Protein AF-A0A7S3CN58-F1 (afdb_monomer_lite)

Organism: NCBI:txid1082188

Secondary structure (DSSP, 8-state):
-TT-GGGTTTEEE-STT-SEEEES-HHHIIIIIHHHHSS---HHHHHHHHHHTT-EEE--SSSS-EEEE-TT--TT-GGGGGG-PPPPGGG-HHHHHHHHHHHH--TT-HHHHHHHHHHHHHHHHTT-PPPPPPP-

InterPro domains:
  IPR000232 Heat shock factor (HSF)-type, DNA-binding [PF00447] (2-87)
  IPR000232 Heat shock factor (HSF)-type, DNA-binding [PR00056] (33-45)
  IPR000232 Heat shock factor (HSF)-type, DNA-binding [PR00056] (46-58)
  IPR000232 Heat shock factor (HSF)-type, DNA-binding [SM00415] (1-87)
  IPR036388 Winged helix-like DNA-binding domain superfamily [G3DSA:1.10.10.10] (1-88)
  IPR036390 Winged helix DNA-binding domain superfamily [SSF46785] (1-87)

Radius of gyration: 19.96 Å; chains: 1; bounding box: 48×32×57 Å

pLDDT: mean 80.04, std 18.18, range [37.59, 97.81]

Structure (mmCIF, N/CA/C/O backbone):
data_AF-A0A7S3CN58-F1
#
_entry.id   AF-A0A7S3CN58-F1
#
loop_
_atom_site.group_PDB
_atom_site.id
_atom_site.type_symbol
_atom_site.label_atom_id
_atom_site.label_alt_id
_atom_site.label_comp_id
_atom_site.label_asym_id
_atom_site.label_entity_id
_atom_site.label_seq_id
_atom_site.pdbx_PDB_ins_code
_atom_site.Cartn_x
_atom_site.Cartn_y
_atom_site.Cartn_z
_atom_site.occupancy
_atom_site.B_iso_or_equiv
_atom_site.auth_seq_id
_atom_site.auth_comp_id
_atom_site.auth_asym_id
_atom_site.auth_atom_id
_atom_site.pdbx_PDB_model_num
ATOM 1 N N . ILE A 1 1 ? -7.215 5.521 -8.536 1.00 87.69 1 ILE A N 1
ATOM 2 C CA . ILE A 1 1 ? -5.974 4.723 -8.644 1.00 87.69 1 ILE A CA 1
ATOM 3 C C . ILE A 1 1 ? -6.330 3.266 -8.902 1.00 87.69 1 ILE A C 1
ATOM 5 O O . ILE A 1 1 ? -6.418 2.913 -10.053 1.00 87.69 1 ILE A O 1
ATOM 9 N N . ILE A 1 2 ? -6.634 2.451 -7.888 1.00 90.00 2 ILE A N 1
ATOM 10 C CA . ILE A 1 2 ? -6.673 0.978 -8.032 1.00 90.00 2 ILE A CA 1
ATOM 11 C C . ILE A 1 2 ? -7.838 0.463 -8.898 1.00 90.00 2 ILE A C 1
ATOM 13 O O . ILE A 1 2 ? -7.691 -0.533 -9.590 1.00 90.00 2 ILE A O 1
ATOM 17 N N . ASP A 1 3 ? -8.975 1.164 -8.914 1.00 88.69 3 ASP A N 1
ATOM 18 C CA . ASP A 1 3 ? -10.114 0.815 -9.782 1.00 88.69 3 ASP A CA 1
ATOM 19 C C . ASP A 1 3 ? -9.894 1.207 -11.261 1.00 88.69 3 ASP A C 1
ATOM 21 O O . ASP A 1 3 ? -10.757 0.955 -12.098 1.00 88.69 3 ASP A O 1
ATOM 25 N N . SER A 1 4 ? -8.785 1.879 -11.596 1.00 88.06 4 SER A N 1
ATOM 26 C CA . SER A 1 4 ? -8.502 2.366 -12.949 1.00 88.06 4 SER A CA 1
ATOM 27 C C . SER A 1 4 ? -7.739 1.305 -13.759 1.00 88.06 4 SER A C 1
ATOM 29 O O . SER A 1 4 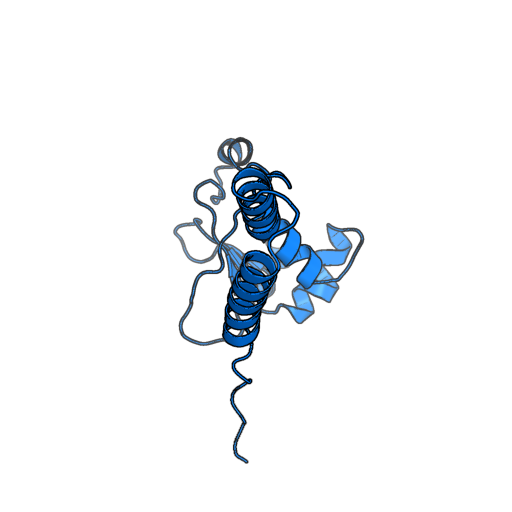? -6.591 1.013 -13.416 1.00 88.06 4 SER A O 1
ATOM 31 N N . PRO A 1 5 ? -8.292 0.798 -14.883 1.00 86.94 5 PRO A N 1
ATOM 32 C CA . PRO A 1 5 ? -7.638 -0.240 -15.689 1.00 86.94 5 PRO A CA 1
ATOM 33 C C . PRO A 1 5 ? -6.250 0.150 -16.209 1.00 86.94 5 PRO A C 1
ATOM 35 O O . PRO A 1 5 ? -5.368 -0.693 -16.328 1.00 86.94 5 PRO A O 1
ATOM 38 N N . SER A 1 6 ? -6.030 1.444 -16.463 1.00 87.06 6 SER A N 1
ATOM 39 C CA . SER A 1 6 ? -4.753 1.991 -16.936 1.00 87.06 6 SER A CA 1
ATOM 40 C C . SER A 1 6 ? -3.593 1.822 -15.952 1.00 87.06 6 SER A C 1
ATOM 42 O O . SER A 1 6 ? -2.440 1.988 -16.342 1.00 87.06 6 SER A O 1
ATOM 44 N N . SER A 1 7 ? -3.870 1.504 -14.683 1.00 87.31 7 SER A N 1
ATOM 45 C CA . SER A 1 7 ? -2.836 1.286 -13.671 1.00 87.31 7 SER A CA 1
ATOM 46 C C . SER A 1 7 ? -2.573 -0.180 -13.333 1.00 87.31 7 SER A C 1
ATOM 48 O O . SER A 1 7 ? -1.626 -0.428 -12.591 1.00 87.31 7 SER A O 1
ATOM 50 N N . ASN A 1 8 ? -3.319 -1.140 -13.898 1.00 89.44 8 ASN A N 1
ATOM 51 C CA . ASN A 1 8 ? -3.282 -2.553 -13.483 1.00 89.44 8 ASN A CA 1
ATOM 52 C C . ASN A 1 8 ? -1.902 -3.223 -13.635 1.00 89.44 8 ASN A C 1
ATOM 54 O O . ASN A 1 8 ? -1.546 -4.132 -12.881 1.00 89.44 8 ASN A O 1
ATOM 58 N N . GLU A 1 9 ? -1.077 -2.761 -14.577 1.00 91.75 9 GLU A N 1
ATOM 59 C CA . GLU A 1 9 ? 0.304 -3.243 -14.734 1.00 91.75 9 GLU A CA 1
ATOM 60 C C . GLU A 1 9 ? 1.222 -2.824 -13.573 1.00 91.75 9 GLU A C 1
ATOM 62 O O . GLU A 1 9 ? 2.241 -3.463 -13.312 1.00 91.75 9 GLU A O 1
ATOM 67 N N . ILE A 1 10 ? 0.863 -1.761 -12.850 1.00 94.19 10 ILE A N 1
ATOM 68 C CA . ILE A 1 10 ? 1.684 -1.143 -11.804 1.00 94.19 10 ILE A CA 1
ATOM 69 C C . ILE A 1 10 ? 1.082 -1.386 -10.413 1.00 94.19 10 ILE A C 1
ATOM 71 O O . ILE A 1 10 ? 1.806 -1.734 -9.475 1.00 94.19 10 ILE A O 1
ATOM 75 N N . VAL A 1 11 ? -0.231 -1.192 -10.275 1.00 94.88 11 VAL A N 1
ATOM 76 C CA . VAL A 1 11 ? -1.000 -1.331 -9.037 1.00 94.88 11 VAL A CA 1
ATOM 77 C C . VAL A 1 11 ? -2.412 -1.837 -9.334 1.00 94.88 11 VAL A C 1
ATOM 79 O O . VAL A 1 11 ? -3.101 -1.303 -10.195 1.00 94.88 11 VAL A O 1
ATOM 82 N N . GLU A 1 12 ? -2.867 -2.840 -8.590 1.00 95.25 12 GLU A N 1
ATOM 83 C CA . GLU A 1 12 ? -4.213 -3.410 -8.741 1.00 95.25 12 GLU A CA 1
ATOM 84 C C . GLU A 1 12 ? -4.701 -4.057 -7.440 1.00 95.25 12 GLU A C 1
ATOM 86 O O . GLU A 1 12 ? -3.938 -4.232 -6.484 1.00 95.25 12 GLU A O 1
ATOM 91 N N . TRP A 1 13 ? -5.978 -4.431 -7.404 1.00 95.12 13 TRP A N 1
ATOM 92 C CA . TRP A 1 13 ? -6.517 -5.294 -6.355 1.00 95.12 13 TRP A CA 1
ATOM 93 C C . TRP A 1 13 ? -5.846 -6.673 -6.405 1.00 95.12 13 TRP A C 1
ATOM 95 O O . TRP A 1 13 ? -5.624 -7.241 -7.471 1.00 95.12 13 TRP A O 1
ATOM 105 N N . SER A 1 14 ? -5.481 -7.211 -5.242 1.00 90.75 14 SER A N 1
ATOM 106 C CA . SER A 1 14 ? -4.781 -8.489 -5.134 1.00 90.75 14 SER A CA 1
ATOM 107 C C . SER A 1 14 ? -5.784 -9.637 -5.058 1.00 90.75 14 SER A C 1
ATOM 109 O O . SER A 1 14 ? -6.342 -9.907 -3.998 1.00 90.75 14 SER A O 1
ATOM 111 N N . GLY A 1 15 ? -5.932 -10.370 -6.161 1.00 86.12 15 GLY A N 1
ATOM 112 C CA . GLY A 1 15 ? -6.792 -11.552 -6.228 1.00 86.12 15 GLY A CA 1
ATOM 113 C C . GLY A 1 15 ? -8.295 -11.228 -6.212 1.00 86.12 15 GLY A C 1
ATOM 114 O O . GLY A 1 15 ? -8.681 -10.064 -6.118 1.00 86.12 15 GLY A O 1
ATOM 115 N N . PRO A 1 16 ? -9.154 -12.257 -6.316 1.00 87.94 16 PRO A N 1
ATOM 116 C CA . PRO A 1 16 ? -10.601 -12.084 -6.487 1.00 87.94 16 PRO A CA 1
ATOM 117 C C . PRO A 1 16 ? -11.322 -11.566 -5.233 1.00 87.94 16 PRO A C 1
ATOM 119 O O . PRO A 1 16 ? -12.410 -11.012 -5.341 1.00 87.94 16 PRO A O 1
ATOM 122 N N . GLU A 1 17 ? -10.720 -11.711 -4.049 1.00 91.25 17 GLU A N 1
ATOM 123 C CA . GLU A 1 17 ? -11.329 -11.324 -2.766 1.00 91.25 17 GLU A CA 1
ATOM 124 C C . GLU A 1 17 ? -11.418 -9.805 -2.554 1.00 91.25 17 GLU A C 1
ATOM 126 O O . GLU A 1 17 ? -12.192 -9.330 -1.713 1.00 91.25 17 GLU A O 1
ATOM 131 N N . GLY A 1 18 ? -10.596 -9.031 -3.275 1.00 93.25 18 GLY A N 1
ATOM 132 C CA . GLY A 1 18 ? -10.606 -7.569 -3.218 1.00 93.25 18 GLY A CA 1
ATOM 133 C C . GLY A 1 18 ? -10.355 -6.989 -1.819 1.00 93.25 18 GLY A C 1
ATOM 134 O O . GLY A 1 18 ? -10.833 -5.899 -1.514 1.00 93.25 18 GLY A O 1
ATOM 135 N N . ASP A 1 19 ? -9.655 -7.710 -0.940 1.00 94.94 19 ASP A N 1
ATOM 136 C CA . ASP A 1 19 ? -9.382 -7.323 0.456 1.00 94.94 19 ASP A CA 1
ATOM 137 C C . ASP A 1 19 ? -8.012 -6.642 0.649 1.00 94.94 19 ASP A C 1
ATOM 139 O O . ASP A 1 19 ? -7.630 -6.214 1.744 1.00 94.94 19 ASP A O 1
ATOM 143 N N . SER A 1 20 ? -7.241 -6.582 -0.429 1.00 95.31 20 SER A N 1
ATOM 144 C CA . SER A 1 20 ? -5.865 -6.125 -0.456 1.00 95.31 20 SER A CA 1
ATOM 145 C C . SER A 1 20 ? -5.518 -5.618 -1.847 1.00 95.31 20 SER A C 1
ATOM 147 O O . SER A 1 20 ? -6.170 -5.957 -2.832 1.00 95.31 20 SER A O 1
ATOM 149 N N . PHE A 1 21 ? -4.477 -4.801 -1.945 1.00 96.06 21 PHE A N 1
ATOM 150 C CA . PHE A 1 21 ? -3.942 -4.351 -3.225 1.00 96.06 21 PHE A CA 1
ATOM 151 C C . PHE A 1 21 ? -2.454 -4.652 -3.315 1.00 96.06 21 PHE A C 1
ATOM 153 O O . PHE A 1 21 ? -1.762 -4.748 -2.298 1.00 96.06 21 PHE A O 1
ATOM 160 N N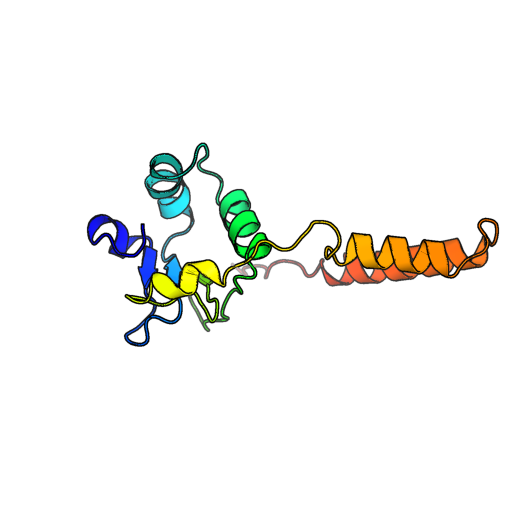 . VAL A 1 22 ? -1.964 -4.805 -4.538 1.00 95.06 22 VAL A N 1
ATOM 161 C CA . VAL A 1 22 ? -0.569 -5.105 -4.844 1.00 95.06 22 VAL A CA 1
ATOM 162 C C . VAL A 1 22 ? 0.035 -3.986 -5.676 1.00 95.06 22 VAL A C 1
ATOM 164 O O . VAL A 1 22 ? -0.581 -3.496 -6.615 1.00 95.06 22 VAL A O 1
ATOM 167 N N . ILE A 1 23 ? 1.257 -3.594 -5.332 1.00 95.56 23 ILE A N 1
ATOM 168 C CA . ILE A 1 23 ? 2.126 -2.774 -6.173 1.00 95.56 23 ILE A CA 1
ATOM 169 C C . ILE A 1 23 ? 3.191 -3.707 -6.744 1.00 95.56 23 ILE A C 1
ATOM 171 O O . ILE A 1 23 ? 4.046 -4.186 -5.994 1.00 95.56 23 ILE A O 1
ATOM 175 N N . LYS A 1 24 ? 3.117 -3.978 -8.049 1.00 92.50 24 LYS A N 1
ATOM 176 C CA . LYS A 1 24 ? 3.988 -4.932 -8.761 1.00 92.50 24 LYS A CA 1
ATOM 177 C C . LYS A 1 24 ? 5.393 -4.361 -8.973 1.00 92.50 24 LYS A C 1
ATOM 179 O O . LYS A 1 24 ? 6.400 -5.024 -8.751 1.00 92.50 24 LYS A O 1
ATOM 184 N N . ASN A 1 25 ? 5.464 -3.077 -9.333 1.00 90.06 25 ASN A N 1
ATOM 185 C CA . ASN A 1 25 ? 6.720 -2.368 -9.569 1.00 90.06 25 ASN A CA 1
ATOM 186 C C . ASN A 1 25 ? 6.757 -1.043 -8.779 1.00 90.06 25 ASN A C 1
ATOM 188 O O . ASN A 1 25 ? 6.218 -0.034 -9.244 1.00 90.06 25 ASN A O 1
ATOM 192 N N . PRO A 1 26 ? 7.392 -1.019 -7.589 1.00 92.50 26 PRO A N 1
ATOM 193 C CA . PRO A 1 26 ? 7.489 0.185 -6.761 1.00 92.50 26 PRO A CA 1
ATOM 194 C C . PRO A 1 26 ? 8.169 1.374 -7.452 1.00 92.50 26 PRO A C 1
ATOM 196 O O . PRO A 1 26 ? 7.785 2.518 -7.203 1.00 92.50 26 PRO A O 1
ATOM 199 N N . LEU A 1 27 ? 9.145 1.122 -8.332 1.00 93.06 27 LEU A N 1
ATOM 200 C CA . LEU A 1 27 ? 9.843 2.177 -9.071 1.00 93.06 27 LEU A CA 1
ATOM 201 C C . LEU A 1 27 ? 8.900 2.839 -10.083 1.00 93.06 27 LEU A C 1
ATOM 203 O O . LEU A 1 27 ? 8.646 4.038 -9.993 1.00 93.06 27 LEU A O 1
ATOM 207 N N . ARG A 1 28 ? 8.264 2.047 -10.955 1.00 94.62 28 ARG A N 1
ATOM 208 C CA . ARG A 1 28 ? 7.256 2.553 -11.908 1.00 94.62 28 ARG A CA 1
ATOM 209 C C . ARG A 1 28 ? 6.074 3.221 -11.211 1.00 94.62 28 ARG A C 1
ATOM 211 O O . ARG A 1 28 ? 5.573 4.228 -11.700 1.00 94.62 28 ARG A O 1
ATOM 218 N N . PHE A 1 29 ? 5.630 2.699 -10.067 1.00 95.81 29 PHE A N 1
ATOM 219 C CA . PHE A 1 29 ? 4.578 3.333 -9.268 1.00 95.81 29 PHE A CA 1
ATOM 220 C C . PHE A 1 29 ? 4.988 4.732 -8.800 1.00 95.81 29 PHE A C 1
ATOM 222 O O . PHE A 1 29 ? 4.189 5.666 -8.859 1.00 95.81 29 PHE A O 1
ATOM 229 N N . SER A 1 30 ? 6.246 4.881 -8.391 1.00 96.44 30 SER A N 1
ATOM 230 C CA . SER A 1 30 ? 6.810 6.152 -7.941 1.00 96.44 30 SER A CA 1
ATOM 231 C C . SER 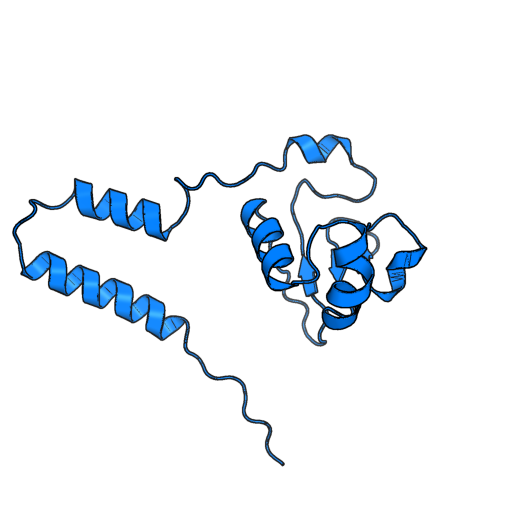A 1 30 ? 6.900 7.187 -9.058 1.00 96.44 30 SER A C 1
ATOM 233 O O . SER A 1 30 ? 6.585 8.351 -8.833 1.00 96.44 30 SER A O 1
ATOM 235 N N . GLU A 1 31 ? 7.287 6.767 -10.259 1.00 96.31 31 GLU A N 1
ATOM 236 C CA . GLU A 1 31 ? 7.492 7.660 -11.405 1.00 96.31 31 GLU A CA 1
ATOM 237 C C . GLU A 1 31 ? 6.193 8.005 -12.136 1.00 96.31 31 GLU A C 1
ATOM 239 O O . GLU A 1 31 ? 5.991 9.147 -12.537 1.00 96.31 31 GLU A O 1
ATOM 244 N N . VAL A 1 32 ? 5.303 7.025 -12.310 1.00 94.69 32 VAL A N 1
ATOM 245 C CA . VAL A 1 32 ? 4.126 7.166 -13.176 1.00 94.69 32 VAL A CA 1
ATOM 246 C C . VAL A 1 32 ? 2.878 7.488 -12.374 1.00 94.69 32 VAL A C 1
ATOM 248 O O . VAL A 1 32 ? 2.120 8.372 -12.757 1.00 94.69 32 VAL A O 1
ATOM 251 N N . VAL A 1 33 ? 2.635 6.770 -11.275 1.00 95.25 33 VAL A N 1
ATOM 252 C CA . VAL A 1 33 ? 1.356 6.850 -10.556 1.00 95.25 33 VAL A CA 1
ATOM 253 C C . VAL A 1 33 ? 1.388 7.962 -9.520 1.00 95.25 33 VAL A C 1
ATOM 255 O O . VAL A 1 33 ? 0.480 8.788 -9.490 1.00 95.25 33 VAL A O 1
ATOM 258 N N . LEU A 1 34 ? 2.422 8.026 -8.676 1.00 96.06 34 LEU A N 1
ATOM 259 C CA . LEU A 1 34 ? 2.447 8.992 -7.576 1.00 96.06 34 LEU A CA 1
ATOM 260 C C . LEU A 1 34 ? 2.287 10.457 -8.027 1.00 96.06 34 LEU A C 1
ATOM 262 O O . LEU A 1 34 ? 1.437 11.123 -7.438 1.00 96.06 34 LEU A O 1
ATOM 266 N N . PRO A 1 35 ? 2.966 10.960 -9.077 1.00 96.62 35 PRO A N 1
ATOM 267 C CA . PRO A 1 35 ? 2.824 12.355 -9.507 1.00 96.62 35 PRO A CA 1
ATOM 268 C C . PRO A 1 35 ? 1.427 12.724 -10.025 1.00 96.62 35 PRO A C 1
ATOM 270 O O . PRO A 1 35 ? 1.067 13.897 -10.015 1.00 96.62 35 PRO A O 1
ATOM 273 N N . GLN A 1 36 ? 0.627 11.743 -10.460 1.00 94.62 36 GLN A N 1
ATOM 274 C CA . GLN A 1 36 ? -0.739 11.982 -10.946 1.00 94.62 36 GLN A CA 1
ATOM 275 C C . GLN A 1 36 ? -1.741 12.207 -9.805 1.00 94.62 36 GLN A C 1
ATOM 277 O O . GLN A 1 36 ? -2.760 12.864 -10.000 1.00 94.62 36 GLN A O 1
ATOM 282 N N . TYR A 1 37 ? -1.470 11.656 -8.616 1.00 93.75 37 TYR A N 1
ATOM 283 C CA . TYR A 1 37 ? -2.406 11.669 -7.483 1.00 93.75 37 TYR A CA 1
ATOM 284 C C . TYR A 1 37 ? -1.860 12.388 -6.241 1.00 93.75 37 TYR A C 1
ATOM 286 O O . TYR A 1 37 ? -2.628 12.758 -5.352 1.00 93.75 37 TYR A O 1
ATOM 294 N N . PHE A 1 38 ? -0.546 12.599 -6.163 1.00 94.75 38 PHE A N 1
ATOM 295 C CA . PHE A 1 38 ? 0.154 13.216 -5.041 1.00 94.75 38 PHE A CA 1
ATOM 296 C C . PHE A 1 38 ? 1.143 14.274 -5.538 1.00 94.75 38 PHE A C 1
ATOM 298 O O . PHE A 1 38 ? 1.661 14.207 -6.645 1.00 94.75 38 PHE A O 1
ATOM 305 N N . LYS A 1 39 ? 1.487 15.232 -4.671 1.00 94.25 39 LYS A N 1
ATOM 306 C CA . LYS A 1 39 ? 2.456 16.305 -4.973 1.00 94.25 39 LYS A CA 1
ATOM 307 C C . LYS A 1 39 ? 3.928 15.859 -4.865 1.00 94.25 39 LYS A C 1
ATOM 309 O O . LYS A 1 39 ? 4.801 16.677 -4.597 1.00 94.25 39 LYS A O 1
ATOM 314 N N . HIS A 1 40 ? 4.203 14.561 -4.974 1.00 95.06 40 HIS A N 1
ATOM 315 C CA . HIS A 1 40 ? 5.542 13.978 -4.873 1.00 95.06 40 HIS A CA 1
ATOM 316 C C . HIS A 1 40 ? 5.588 12.608 -5.561 1.00 95.06 40 HIS A C 1
ATOM 318 O O . HIS A 1 40 ? 4.582 11.907 -5.606 1.00 95.06 40 HIS A O 1
ATOM 324 N N . SER A 1 41 ? 6.774 12.164 -5.970 1.00 95.56 41 SER A N 1
ATOM 325 C CA . SER A 1 41 ? 7.040 10.812 -6.494 1.00 95.56 41 SER A CA 1
ATOM 326 C C . SER A 1 41 ? 7.633 9.854 -5.449 1.00 95.56 41 SER A C 1
ATOM 328 O O . SER A 1 41 ? 8.017 8.737 -5.766 1.00 95.56 41 SER A O 1
ATOM 330 N N . ASN A 1 42 ? 7.746 10.261 -4.180 1.00 95.88 42 ASN A N 1
ATOM 331 C CA . ASN A 1 42 ? 8.465 9.471 -3.177 1.00 95.88 42 ASN A CA 1
ATOM 332 C C . ASN A 1 42 ? 7.633 8.286 -2.643 1.00 95.88 42 ASN A C 1
ATOM 334 O O . ASN A 1 42 ? 6.652 8.481 -1.916 1.00 95.88 42 ASN A O 1
ATOM 338 N N . PHE A 1 43 ? 8.081 7.057 -2.927 1.00 95.25 43 PHE A N 1
ATOM 339 C CA . PHE A 1 43 ? 7.461 5.826 -2.427 1.00 95.25 43 PHE A CA 1
ATOM 340 C C . PHE A 1 43 ? 7.368 5.773 -0.900 1.00 95.25 43 PHE A C 1
ATOM 342 O O . PHE A 1 43 ? 6.333 5.411 -0.346 1.00 95.25 43 PHE A O 1
ATOM 349 N N . SER A 1 44 ? 8.422 6.181 -0.194 1.00 95.69 44 SER A N 1
ATOM 350 C CA . SER A 1 44 ? 8.465 6.161 1.272 1.00 95.69 44 SER A CA 1
ATOM 351 C C . SER A 1 44 ? 7.409 7.080 1.885 1.00 95.69 44 SER A C 1
ATOM 353 O O . SER A 1 44 ? 6.831 6.744 2.919 1.00 95.69 44 SER A O 1
ATOM 355 N N . SER A 1 45 ? 7.096 8.204 1.233 1.00 95.88 45 SER A N 1
ATOM 356 C CA . SER A 1 45 ? 5.993 9.082 1.643 1.00 95.88 45 SER A CA 1
ATOM 357 C C . SER A 1 45 ? 4.634 8.403 1.468 1.00 95.88 45 SER A C 1
ATOM 359 O O . SER A 1 45 ? 3.773 8.514 2.340 1.00 95.88 45 SER A O 1
ATOM 361 N N . PHE A 1 46 ? 4.449 7.634 0.394 1.00 96.50 46 PHE A N 1
ATOM 362 C CA . PHE A 1 46 ? 3.249 6.820 0.207 1.00 96.50 46 PHE A CA 1
ATOM 363 C C . PHE A 1 46 ? 3.135 5.716 1.274 1.00 96.50 46 PHE A C 1
ATOM 365 O O . PHE A 1 46 ? 2.095 5.589 1.919 1.00 96.50 46 PHE A O 1
ATOM 372 N N . ILE A 1 47 ? 4.224 4.996 1.569 1.00 95.69 47 ILE A N 1
ATOM 373 C CA . ILE A 1 47 ? 4.264 4.007 2.661 1.00 95.69 47 ILE A CA 1
ATOM 374 C C . ILE A 1 47 ? 3.963 4.653 4.017 1.00 95.69 47 ILE A C 1
ATOM 376 O O . ILE A 1 47 ? 3.246 4.088 4.843 1.00 95.69 47 ILE A O 1
ATOM 380 N N . ARG A 1 48 ? 4.471 5.865 4.258 1.00 92.75 48 ARG A N 1
ATOM 381 C CA . ARG A 1 48 ? 4.159 6.638 5.462 1.00 92.75 48 ARG A CA 1
ATOM 382 C C . ARG A 1 48 ? 2.656 6.896 5.570 1.00 92.75 48 ARG A C 1
ATOM 384 O O . ARG A 1 48 ? 2.117 6.671 6.651 1.00 92.75 48 ARG A O 1
ATOM 391 N N . GLN A 1 49 ? 1.999 7.318 4.486 1.00 95.50 49 GLN A N 1
ATOM 392 C CA . GLN A 1 49 ? 0.545 7.510 4.455 1.00 95.50 49 GLN A CA 1
ATOM 393 C C . GLN A 1 49 ? -0.189 6.205 4.772 1.00 95.50 49 GLN A C 1
ATOM 395 O O . GLN A 1 49 ? -1.007 6.189 5.687 1.00 95.50 49 GLN A O 1
ATOM 400 N N . LEU A 1 50 ? 0.169 5.097 4.117 1.00 96.12 50 LEU A N 1
ATOM 401 C CA . LEU A 1 50 ? -0.408 3.779 4.404 1.00 96.12 50 LEU A CA 1
ATOM 402 C C . LEU A 1 50 ? -0.316 3.421 5.894 1.00 96.12 50 LEU A C 1
ATOM 404 O O . LEU A 1 50 ? -1.327 3.121 6.526 1.00 96.12 50 LEU A O 1
ATOM 408 N N . ASN A 1 51 ? 0.868 3.559 6.488 1.00 94.31 51 ASN A N 1
ATOM 409 C CA . ASN A 1 51 ? 1.083 3.276 7.908 1.00 94.31 51 ASN A CA 1
ATOM 410 C C . ASN A 1 51 ? 0.260 4.191 8.831 1.00 94.31 51 ASN A C 1
ATOM 412 O O . ASN A 1 51 ? -0.169 3.778 9.910 1.00 94.31 51 ASN A O 1
ATOM 416 N N . MET A 1 52 ? 0.051 5.449 8.437 1.00 94.44 52 MET A N 1
ATOM 417 C CA . MET A 1 52 ? -0.763 6.399 9.199 1.00 94.44 52 MET A CA 1
ATOM 418 C C . MET A 1 52 ? -2.247 6.045 9.178 1.00 94.44 52 MET A C 1
ATOM 420 O O . MET A 1 52 ? -2.942 6.408 10.118 1.00 94.44 52 MET A O 1
ATOM 424 N N . TYR A 1 53 ? -2.712 5.328 8.159 1.00 96.25 53 TYR A N 1
ATOM 425 C CA . TYR A 1 53 ? -4.074 4.802 8.050 1.00 96.25 53 TYR A CA 1
ATOM 426 C C . TYR A 1 53 ? -4.158 3.305 8.374 1.00 96.25 53 TYR A C 1
ATOM 428 O O . TYR A 1 53 ? -5.112 2.643 7.989 1.00 96.25 53 TYR A O 1
ATOM 436 N N . ASP A 1 54 ? -3.157 2.773 9.078 1.00 95.94 54 ASP A N 1
ATOM 437 C CA . ASP A 1 54 ? -3.120 1.389 9.562 1.00 95.94 54 ASP A CA 1
ATOM 438 C C . ASP A 1 54 ? -3.154 0.292 8.484 1.00 95.94 54 ASP A C 1
ATOM 440 O O . ASP A 1 54 ? -3.560 -0.847 8.725 1.00 95.94 54 ASP A O 1
ATOM 444 N N . PHE A 1 55 ? -2.698 0.606 7.274 1.00 97.06 55 PHE A N 1
ATOM 445 C CA . PHE A 1 55 ? -2.475 -0.418 6.263 1.00 97.06 55 PHE A CA 1
ATOM 446 C C . PHE A 1 55 ? -1.260 -1.259 6.638 1.00 97.06 55 PHE A C 1
ATOM 448 O O . PHE A 1 55 ? -0.193 -0.738 6.966 1.00 97.06 55 PHE A O 1
ATOM 455 N N . HIS A 1 56 ? -1.410 -2.574 6.529 1.00 95.31 56 HIS A N 1
ATOM 456 C CA . HIS A 1 56 ? -0.359 -3.524 6.860 1.00 95.31 56 HIS A CA 1
ATOM 457 C C . HIS A 1 56 ? 0.177 -4.191 5.600 1.00 95.31 56 HIS A C 1
ATOM 459 O O . HIS A 1 56 ? -0.591 -4.635 4.743 1.00 95.31 56 HIS A O 1
ATOM 465 N N . LYS A 1 57 ? 1.506 -4.302 5.510 1.00 94.00 57 LYS A N 1
ATOM 466 C CA . LYS A 1 57 ? 2.162 -5.069 4.450 1.00 94.00 57 LYS A CA 1
ATOM 467 C C . LYS A 1 57 ? 1.913 -6.563 4.674 1.00 94.00 57 LYS A C 1
ATOM 469 O O . LYS A 1 57 ? 2.268 -7.104 5.721 1.00 94.00 57 LYS A O 1
ATOM 474 N N . SER A 1 58 ? 1.323 -7.232 3.690 1.00 90.56 58 SER A N 1
ATOM 475 C CA . SER A 1 58 ? 1.176 -8.686 3.695 1.00 90.56 58 SER A CA 1
ATOM 476 C C . SER A 1 58 ? 2.484 -9.347 3.257 1.00 90.56 58 SER A C 1
ATOM 478 O O . SER A 1 58 ? 3.140 -8.896 2.316 1.00 90.56 58 SER A O 1
ATOM 480 N N . ARG A 1 59 ? 2.877 -10.428 3.936 1.00 76.31 59 ARG A N 1
ATOM 481 C CA . ARG A 1 59 ? 4.043 -11.230 3.550 1.00 76.31 59 ARG A CA 1
ATOM 482 C C . ARG A 1 59 ? 3.629 -12.200 2.443 1.00 76.31 59 ARG A C 1
ATOM 484 O O . ARG A 1 59 ? 3.164 -13.294 2.745 1.00 76.31 59 ARG A O 1
ATOM 491 N N . LYS A 1 60 ? 3.798 -11.820 1.173 1.00 71.06 60 LYS A N 1
ATOM 492 C CA . LYS A 1 60 ? 3.852 -12.810 0.084 1.00 71.06 60 LYS A CA 1
ATOM 493 C C . LYS A 1 60 ? 5.224 -13.493 0.100 1.00 71.06 60 LYS A C 1
ATOM 495 O O . LYS A 1 60 ? 6.238 -12.840 0.345 1.00 71.06 60 LYS A O 1
ATOM 500 N N . LYS A 1 61 ? 5.253 -14.813 -0.110 1.00 55.94 61 LYS A N 1
ATOM 501 C CA . LYS A 1 61 ? 6.498 -15.566 -0.310 1.00 55.94 61 LYS A CA 1
ATOM 502 C C . LYS A 1 61 ? 6.921 -15.399 -1.775 1.00 55.94 61 LYS A C 1
ATOM 504 O O . LYS A 1 61 ? 6.237 -15.912 -2.650 1.00 55.94 61 LYS A O 1
ATOM 509 N N . GLY A 1 62 ? 8.031 -14.697 -2.007 1.00 62.19 62 GLY A N 1
ATOM 510 C CA . GLY A 1 62 ? 8.641 -14.505 -3.331 1.00 62.19 62 GLY A CA 1
ATOM 511 C C . GLY A 1 62 ? 8.184 -13.239 -4.073 1.00 62.19 62 GLY A C 1
ATOM 512 O O . GLY A 1 62 ? 7.026 -12.841 -3.977 1.00 62.19 62 GLY A O 1
ATOM 513 N N . GLY A 1 63 ? 9.117 -12.624 -4.813 1.00 73.19 63 GLY A N 1
ATOM 514 C CA . GLY A 1 63 ? 8.897 -11.443 -5.662 1.00 73.19 63 GLY A CA 1
ATOM 515 C C . GLY A 1 63 ? 9.192 -10.083 -5.007 1.00 73.19 63 GLY A C 1
ATOM 516 O O . GLY A 1 63 ? 9.347 -9.971 -3.791 1.00 73.19 63 GLY A O 1
ATOM 517 N N . SER A 1 64 ? 9.276 -9.036 -5.837 1.00 82.56 64 SER A N 1
ATOM 518 C CA . SER A 1 64 ? 9.424 -7.627 -5.420 1.00 82.56 64 SER A CA 1
ATOM 519 C C . SER A 1 64 ? 8.099 -6.952 -5.048 1.00 82.56 64 SER A C 1
ATOM 521 O O . SER A 1 64 ? 8.100 -5.846 -4.494 1.00 82.56 64 SER A O 1
ATOM 523 N N . ASP A 1 65 ? 6.980 -7.620 -5.326 1.00 89.69 65 ASP A N 1
ATOM 524 C CA . ASP A 1 65 ? 5.625 -7.127 -5.115 1.00 89.69 65 ASP A CA 1
ATOM 525 C C . ASP A 1 65 ? 5.384 -6.659 -3.676 1.00 89.69 65 ASP A C 1
ATOM 527 O O . ASP A 1 65 ? 5.835 -7.243 -2.682 1.00 89.69 65 ASP A O 1
ATOM 531 N N . GLN A 1 66 ? 4.645 -5.564 -3.547 1.00 92.69 66 GLN A N 1
ATOM 532 C CA . GLN A 1 66 ? 4.300 -4.964 -2.266 1.00 92.69 66 GLN A CA 1
ATOM 533 C C . GLN A 1 66 ? 2.787 -5.030 -2.079 1.00 92.69 66 GLN A C 1
ATOM 535 O O . GLN A 1 66 ? 2.050 -4.242 -2.664 1.00 92.69 66 GLN A O 1
ATOM 540 N N . VAL A 1 67 ? 2.327 -5.990 -1.276 1.00 94.31 67 VAL A N 1
ATOM 541 C CA . VAL A 1 67 ? 0.901 -6.168 -0.976 1.00 94.31 67 VAL A CA 1
ATOM 542 C C . VAL A 1 67 ? 0.550 -5.454 0.318 1.00 94.31 67 VAL A C 1
ATOM 544 O O . VAL A 1 67 ? 1.201 -5.681 1.340 1.00 94.31 67 VAL A O 1
ATOM 547 N N . PHE A 1 68 ? -0.508 -4.652 0.299 1.00 96.25 68 PHE A N 1
ATOM 548 C CA . PHE A 1 68 ? -1.029 -3.954 1.469 1.00 96.25 68 PHE A CA 1
ATOM 549 C C . PHE A 1 68 ? -2.508 -4.259 1.657 1.00 96.25 68 PHE A C 1
ATOM 551 O O . PHE A 1 68 ? -3.254 -4.414 0.690 1.00 96.25 68 PHE A O 1
ATOM 558 N N . LYS A 1 69 ? -2.931 -4.337 2.916 1.00 96.62 69 LYS A N 1
ATOM 559 C CA . LYS A 1 69 ? -4.319 -4.618 3.277 1.00 96.62 69 LYS A CA 1
ATOM 560 C C . LYS A 1 69 ? -4.784 -3.780 4.453 1.00 96.62 69 LYS A C 1
ATOM 562 O O . LYS A 1 69 ? -3.981 -3.401 5.310 1.00 96.62 69 LYS A O 1
ATOM 567 N N . HIS A 1 70 ? -6.087 -3.546 4.497 1.00 97.50 70 HIS A N 1
ATOM 568 C CA . HIS A 1 70 ? -6.778 -2.937 5.623 1.00 97.50 70 HIS A CA 1
ATOM 569 C C . HIS A 1 70 ? -8.214 -3.490 5.669 1.00 97.50 70 HIS A C 1
ATOM 571 O O . HIS A 1 70 ? -8.851 -3.536 4.619 1.00 97.50 70 HIS A O 1
ATOM 577 N N . PRO A 1 71 ? -8.764 -3.875 6.839 1.00 96.69 71 PRO A N 1
ATOM 578 C CA . PRO A 1 71 ? -10.076 -4.537 6.927 1.00 96.69 71 PRO A CA 1
ATOM 579 C C . PRO A 1 71 ? -11.229 -3.774 6.256 1.00 96.69 71 PRO A C 1
ATOM 581 O O . PRO A 1 71 ? -12.135 -4.372 5.685 1.00 96.69 71 PRO A O 1
ATOM 584 N N . PHE A 1 72 ? -11.176 -2.441 6.306 1.00 97.81 72 PHE A N 1
ATOM 585 C CA . PHE A 1 72 ? -12.186 -1.547 5.728 1.00 97.81 72 PHE A CA 1
ATOM 586 C C . PHE A 1 72 ? -11.816 -0.980 4.347 1.00 97.81 72 PHE A C 1
ATOM 588 O O . PHE A 1 72 ? -12.515 -0.113 3.831 1.00 97.81 72 PHE A O 1
ATOM 595 N N . PHE A 1 73 ? -10.715 -1.437 3.744 1.00 97.44 73 PHE A N 1
ATOM 596 C CA . PHE A 1 73 ? -10.341 -1.071 2.379 1.00 97.44 73 PHE A CA 1
ATOM 597 C C . PHE A 1 73 ? -10.618 -2.253 1.451 1.00 97.44 73 PHE A C 1
ATOM 599 O O . PHE A 1 73 ? -9.783 -3.145 1.320 1.00 97.44 73 PHE A O 1
ATOM 606 N N . ARG A 1 74 ? -11.811 -2.274 0.845 1.00 96.50 74 ARG A N 1
ATOM 607 C CA . ARG A 1 74 ? -12.271 -3.392 0.010 1.00 96.50 74 ARG A CA 1
ATOM 608 C C . ARG A 1 74 ? -12.758 -2.931 -1.358 1.00 96.50 74 ARG A C 1
ATOM 610 O O . ARG A 1 74 ? -13.370 -1.865 -1.476 1.00 96.50 74 ARG A O 1
ATOM 617 N N . GLN A 1 75 ? -12.517 -3.754 -2.374 1.00 96.25 75 GLN A N 1
ATOM 618 C CA . GLN A 1 75 ? -12.958 -3.511 -3.744 1.00 96.25 75 GLN A CA 1
ATOM 619 C C . GLN A 1 75 ? -14.482 -3.364 -3.800 1.00 96.25 75 GLN A C 1
ATOM 621 O O . GLN A 1 75 ? -15.220 -4.138 -3.194 1.00 96.25 75 GLN A O 1
ATOM 626 N N . GLY A 1 76 ? -14.964 -2.323 -4.483 1.00 94.81 76 GLY A N 1
ATOM 627 C CA . GLY A 1 76 ? -16.397 -2.035 -4.626 1.00 94.81 76 GLY A CA 1
ATOM 628 C C . GLY A 1 76 ? -17.107 -1.513 -3.365 1.00 94.81 76 GLY A C 1
ATOM 629 O O . GLY A 1 76 ? -18.190 -0.947 -3.477 1.00 94.81 76 GLY A O 1
ATOM 630 N N . GLN A 1 77 ? -16.506 -1.601 -2.174 1.00 95.25 77 GLN A N 1
ATOM 631 C CA . GLN A 1 77 ? -17.148 -1.223 -0.904 1.00 95.25 77 GLN A CA 1
ATOM 632 C C . GLN A 1 77 ? -16.670 0.143 -0.396 1.00 95.25 77 GLN A C 1
ATOM 634 O O . GLN A 1 77 ? -16.178 0.290 0.724 1.00 95.25 77 GLN A O 1
ATOM 639 N N . LYS A 1 78 ? -16.833 1.185 -1.222 1.00 94.62 78 LYS A N 1
ATOM 640 C CA . LYS A 1 78 ? -16.364 2.552 -0.906 1.00 94.62 78 LYS A CA 1
ATOM 641 C C . LYS A 1 78 ? -16.985 3.141 0.368 1.00 94.62 78 LYS A C 1
ATOM 643 O O . LYS A 1 78 ? -16.366 3.984 1.009 1.00 94.62 78 LYS A O 1
ATOM 648 N N . TYR A 1 79 ? -18.169 2.678 0.769 1.00 96.50 79 TYR A N 1
ATOM 649 C CA . TYR A 1 79 ? -18.830 3.108 2.005 1.00 96.50 79 TYR A CA 1
ATOM 650 C C . TYR A 1 79 ? -18.035 2.744 3.276 1.00 96.50 79 TYR A C 1
ATOM 652 O O . TYR A 1 79 ? -18.166 3.426 4.290 1.00 96.50 79 TYR A O 1
ATOM 660 N N . LEU A 1 80 ? -17.156 1.733 3.229 1.00 97.25 80 LEU A N 1
ATOM 661 C CA . LEU A 1 80 ? -16.293 1.360 4.357 1.00 97.25 80 LEU A CA 1
ATOM 662 C C . LEU A 1 80 ? -15.122 2.329 4.577 1.00 97.25 80 LEU A C 1
ATOM 664 O O . LEU A 1 80 ? -14.553 2.353 5.668 1.00 97.25 80 LEU A O 1
ATOM 668 N N . LEU A 1 81 ? -14.784 3.172 3.593 1.00 95.62 81 LEU A N 1
ATOM 669 C CA . LEU A 1 81 ? -13.646 4.095 3.687 1.00 95.62 81 LEU A CA 1
ATOM 670 C C . LEU A 1 81 ? -13.778 5.076 4.861 1.00 95.62 81 LEU A C 1
ATOM 672 O O . LEU A 1 81 ? -12.769 5.477 5.437 1.00 95.62 81 LEU A O 1
ATOM 676 N N . GLY A 1 82 ? -15.008 5.402 5.276 1.00 95.94 82 GLY A N 1
ATOM 677 C CA . GLY A 1 82 ? -15.269 6.229 6.456 1.00 95.94 82 GLY A CA 1
ATOM 678 C C . GLY A 1 82 ? -14.728 5.634 7.763 1.00 95.94 82 GLY A C 1
ATOM 679 O O . GLY A 1 82 ? -14.446 6.390 8.695 1.00 95.94 82 GLY A O 1
ATOM 680 N N . GLN A 1 83 ? -14.519 4.316 7.819 1.00 96.62 83 GLN A N 1
ATOM 681 C CA . GLN A 1 83 ? -13.971 3.603 8.977 1.00 96.62 83 GLN A CA 1
ATOM 682 C C . GLN A 1 83 ? -12.439 3.595 9.015 1.00 96.62 83 GLN A C 1
ATOM 684 O O . GLN A 1 83 ? -11.848 3.233 10.031 1.00 96.62 83 GLN A O 1
ATOM 689 N N . ILE A 1 84 ? -11.773 4.026 7.941 1.00 96.75 84 ILE A N 1
ATOM 690 C CA . ILE A 1 84 ? -10.315 4.135 7.893 1.00 96.75 84 ILE A CA 1
ATOM 691 C C . ILE A 1 84 ? -9.913 5.458 8.545 1.00 96.75 84 ILE A C 1
ATOM 693 O O . ILE A 1 84 ? -10.038 6.535 7.959 1.00 96.75 84 ILE A O 1
ATOM 697 N N . LYS A 1 85 ? -9.448 5.392 9.794 1.00 95.38 85 LYS A N 1
ATOM 698 C CA . LYS A 1 85 ? -9.045 6.576 10.558 1.00 95.38 85 LYS A CA 1
ATOM 699 C C . LYS A 1 85 ? -7.531 6.715 10.594 1.00 95.38 85 LYS A C 1
ATOM 701 O O . LYS A 1 85 ? -6.790 5.746 10.729 1.00 95.38 85 LYS A O 1
ATOM 706 N N . ARG A 1 86 ? -7.069 7.960 10.519 1.00 94.81 86 ARG A N 1
ATOM 707 C CA . ARG A 1 86 ? -5.657 8.289 10.700 1.00 94.81 86 ARG A CA 1
ATOM 708 C C . ARG A 1 86 ? -5.267 8.060 12.162 1.00 94.81 86 ARG A C 1
ATOM 710 O O . ARG A 1 86 ? -5.902 8.611 13.061 1.00 94.81 86 ARG A O 1
ATOM 717 N N . LYS A 1 87 ? -4.181 7.329 12.404 1.00 91.06 87 LYS A N 1
ATOM 718 C CA . LYS A 1 87 ? -3.548 7.225 13.722 1.00 91.06 87 LYS A CA 1
ATOM 719 C C . LYS A 1 87 ? -3.108 8.613 14.179 1.00 91.06 87 LYS A C 1
ATOM 721 O O . LYS A 1 87 ? -2.364 9.304 13.475 1.00 91.06 87 LYS A O 1
ATOM 726 N N . SER A 1 88 ? -3.568 9.034 15.355 1.00 80.50 88 SER A N 1
ATOM 727 C CA . SER A 1 88 ? -3.136 10.300 15.944 1.00 80.50 88 SER A CA 1
ATOM 728 C C . SER A 1 88 ? -1.660 10.217 16.346 1.00 80.50 88 SER A C 1
ATOM 730 O O . SER A 1 88 ? -1.148 9.154 16.702 1.00 80.50 88 SER A O 1
ATOM 732 N N . ASN A 1 89 ? -0.957 11.354 16.328 1.00 64.19 89 ASN A N 1
ATOM 733 C CA . ASN A 1 89 ? 0.441 11.418 16.775 1.00 64.19 89 ASN A CA 1
ATOM 734 C C . ASN A 1 89 ? 0.610 11.013 18.254 1.00 64.19 89 ASN A C 1
ATOM 736 O O . ASN A 1 89 ? 1.716 10.678 18.672 1.00 64.19 89 ASN A O 1
ATOM 740 N N . SER A 1 90 ? -0.473 11.029 19.036 1.00 58.38 90 SER A N 1
ATOM 741 C CA . SER A 1 90 ? -0.523 10.553 20.423 1.00 58.38 90 SER A CA 1
ATOM 742 C C . SER A 1 90 ? -0.381 9.034 20.533 1.00 58.38 90 SER A C 1
ATOM 744 O O . SER A 1 90 ? 0.072 8.545 21.558 1.00 58.38 90 SER A O 1
ATOM 746 N N . GLN A 1 91 ? -0.716 8.285 19.477 1.00 57.16 91 GLN A N 1
ATOM 747 C CA . GLN A 1 91 ? -0.604 6.825 19.459 1.00 57.16 91 GLN A CA 1
ATOM 748 C C . GLN A 1 91 ? 0.716 6.312 18.869 1.00 57.16 91 GLN A C 1
ATOM 750 O O . GLN A 1 91 ? 0.886 5.113 18.647 1.00 57.16 91 GLN A O 1
ATOM 755 N N . HIS A 1 92 ? 1.677 7.199 18.591 1.00 61.25 92 HIS A N 1
ATOM 756 C CA . HIS A 1 92 ? 2.985 6.753 18.129 1.00 61.25 92 HIS A CA 1
ATOM 757 C C . HIS A 1 92 ? 3.692 6.017 19.280 1.00 61.25 92 HIS A C 1
ATOM 759 O O . HIS A 1 92 ? 3.865 6.627 20.336 1.00 61.25 92 HIS A O 1
ATOM 765 N N . PRO A 1 93 ? 4.170 4.768 19.107 1.00 60.31 93 PRO A N 1
ATOM 766 C CA . PRO A 1 93 ? 4.751 3.985 20.204 1.00 60.31 93 PRO A CA 1
ATOM 767 C C . PRO A 1 93 ? 5.878 4.723 20.932 1.00 60.31 93 PRO A C 1
ATOM 769 O O . PRO A 1 93 ? 5.954 4.708 22.150 1.00 60.31 93 PRO A O 1
ATOM 772 N N . LEU A 1 94 ? 6.710 5.460 20.188 1.00 59.38 94 LEU A N 1
ATOM 773 C CA . LEU A 1 94 ? 7.776 6.294 20.758 1.00 59.38 94 LEU A CA 1
ATOM 774 C C . LEU A 1 94 ? 7.261 7.453 21.622 1.00 59.38 94 LEU A C 1
ATOM 776 O O . LEU A 1 94 ? 7.958 7.867 22.540 1.00 59.38 94 LEU A O 1
ATOM 780 N N . LYS A 1 95 ? 6.079 7.998 21.322 1.00 61.19 95 LYS A N 1
ATOM 781 C CA . LYS A 1 95 ? 5.472 9.075 22.105 1.00 61.19 95 LYS A CA 1
ATOM 782 C C . LYS A 1 95 ? 4.782 8.509 23.347 1.00 61.19 95 LYS A C 1
ATOM 784 O O . LYS A 1 95 ? 5.049 9.010 24.427 1.00 61.19 95 LYS A O 1
ATOM 789 N N . ILE A 1 96 ? 4.035 7.406 23.207 1.00 65.19 96 ILE A N 1
ATOM 790 C CA . ILE A 1 96 ? 3.441 6.669 24.340 1.00 65.19 96 ILE A CA 1
ATOM 791 C C . ILE A 1 96 ? 4.528 6.252 25.339 1.00 65.19 96 ILE A C 1
ATOM 793 O O . ILE A 1 96 ? 4.393 6.511 26.527 1.00 65.19 96 ILE A O 1
ATOM 797 N N . LEU A 1 97 ? 5.636 5.678 24.858 1.00 63.25 97 LEU A N 1
ATOM 798 C CA . LEU A 1 97 ? 6.756 5.277 25.713 1.00 63.25 97 LEU A CA 1
ATOM 799 C C . LEU A 1 97 ? 7.409 6.476 26.409 1.00 63.25 97 LEU A C 1
ATOM 801 O O . LEU A 1 97 ? 7.739 6.378 27.583 1.00 63.25 97 LEU A O 1
ATOM 805 N N . LYS A 1 98 ? 7.576 7.614 25.721 1.00 61.31 98 LYS A N 1
ATOM 806 C CA . LYS A 1 98 ? 8.080 8.845 26.353 1.00 61.31 98 LYS A CA 1
ATOM 807 C C . LYS A 1 98 ? 7.129 9.349 27.442 1.00 61.31 98 LYS A C 1
ATOM 809 O O . LYS A 1 98 ? 7.588 9.689 28.522 1.00 61.31 98 LYS A O 1
ATOM 814 N N . GLU A 1 99 ? 5.826 9.361 27.179 1.00 62.91 99 GLU A N 1
ATOM 815 C CA . GLU A 1 99 ? 4.800 9.843 28.113 1.00 62.91 99 GLU A CA 1
ATOM 816 C C . GLU A 1 99 ? 4.653 8.930 29.345 1.00 62.91 99 GLU A C 1
ATOM 818 O O . GLU A 1 99 ? 4.479 9.420 30.458 1.00 62.91 99 GLU A O 1
ATOM 823 N N . GLN A 1 100 ? 4.763 7.608 29.163 1.00 61.53 100 GLN A N 1
ATOM 824 C CA . GLN A 1 100 ? 4.758 6.625 30.255 1.00 61.53 100 GLN A CA 1
ATOM 825 C C . GLN A 1 100 ? 6.018 6.727 31.120 1.00 61.53 100 GLN A C 1
ATOM 827 O O . GLN A 1 100 ? 5.917 6.708 32.340 1.00 61.53 100 GLN A O 1
ATOM 832 N N . VAL A 1 101 ? 7.189 6.928 30.506 1.00 59.25 101 VAL A N 1
ATOM 833 C CA . VAL A 1 101 ? 8.446 7.145 31.240 1.00 59.25 101 VAL A CA 1
ATOM 834 C C . VAL A 1 101 ? 8.393 8.434 32.068 1.00 59.25 101 VAL A C 1
ATOM 836 O O . VAL A 1 101 ? 8.803 8.416 33.218 1.00 59.25 101 VAL A O 1
ATOM 839 N N . ILE A 1 102 ? 7.840 9.528 31.531 1.00 61.34 102 ILE A N 1
ATOM 840 C CA . ILE A 1 102 ? 7.735 10.815 32.245 1.00 61.34 102 ILE A CA 1
ATOM 841 C C . ILE A 1 102 ? 6.769 10.739 33.442 1.00 61.34 102 ILE A C 1
ATOM 843 O O . ILE A 1 102 ? 6.974 11.435 34.431 1.00 61.34 102 ILE A O 1
ATOM 847 N N . LYS A 1 103 ? 5.726 9.900 33.379 1.00 57.94 103 LYS A N 1
ATOM 848 C CA . LYS A 1 103 ? 4.748 9.749 34.472 1.00 57.94 103 LYS A CA 1
ATOM 849 C C . LYS A 1 103 ? 5.207 8.831 35.611 1.00 57.94 103 LYS A C 1
ATOM 851 O O . LYS A 1 103 ? 4.667 8.954 36.704 1.00 57.94 103 LYS A O 1
ATOM 856 N N . GLU A 1 104 ? 6.165 7.932 35.375 1.00 52.25 104 GLU A N 1
ATOM 857 C CA . GLU A 1 104 ? 6.618 6.934 36.364 1.00 52.25 104 GLU A CA 1
ATOM 858 C C . GLU A 1 104 ? 7.951 7.278 37.057 1.00 52.25 104 GLU A C 1
ATOM 860 O O . GLU A 1 104 ? 8.375 6.546 37.949 1.00 52.25 104 GLU A O 1
ATOM 865 N N . SER A 1 105 ? 8.616 8.384 36.708 1.00 47.19 105 SER A N 1
ATOM 866 C CA . SER A 1 105 ? 9.905 8.760 37.308 1.00 47.19 105 SER A CA 1
ATOM 867 C C . SER A 1 105 ? 9.906 10.165 37.906 1.00 47.19 105 SER A C 1
ATOM 869 O O . SER A 1 105 ? 9.599 11.135 37.214 1.00 47.19 105 SER A O 1
ATOM 871 N N . SER A 1 106 ? 10.365 10.273 39.158 1.00 53.97 106 SER A N 1
ATOM 872 C CA . SER A 1 106 ? 10.950 11.516 39.671 1.00 53.97 106 SER A CA 1
ATOM 873 C C . SER A 1 106 ? 12.143 11.918 38.776 1.00 53.97 106 SER A C 1
ATOM 875 O O . SER A 1 106 ? 12.899 11.025 38.379 1.00 53.97 106 SER A O 1
ATOM 877 N N . PRO A 1 107 ? 12.329 13.204 38.415 1.00 52.41 107 PRO A N 1
ATOM 878 C CA . PRO A 1 107 ? 13.204 13.614 37.307 1.00 52.41 107 PRO A CA 1
ATOM 879 C C . PRO A 1 107 ? 14.715 13.391 37.503 1.00 52.41 107 PRO A C 1
ATOM 881 O O . PRO A 1 107 ? 15.456 13.537 36.534 1.00 52.41 107 PRO A O 1
ATOM 884 N N . ASP A 1 108 ? 15.179 13.028 38.703 1.00 51.47 108 ASP A N 1
ATOM 885 C CA . ASP A 1 108 ? 16.603 13.131 39.072 1.00 51.47 108 ASP A CA 1
ATOM 886 C C . ASP A 1 108 ? 17.381 11.803 39.169 1.00 51.47 108 ASP A C 1
ATOM 888 O O . ASP A 1 108 ? 18.598 11.811 39.368 1.00 51.47 108 ASP A O 1
ATOM 892 N N . ASP A 1 109 ? 16.748 10.640 38.978 1.00 61.38 109 ASP A N 1
ATOM 893 C CA . ASP A 1 109 ? 17.456 9.362 39.149 1.00 61.38 109 ASP A CA 1
ATOM 894 C C . ASP A 1 109 ? 18.263 8.934 37.906 1.00 61.38 109 ASP A C 1
ATOM 896 O O . ASP A 1 109 ? 17.762 8.334 36.945 1.00 61.38 109 ASP A O 1
ATOM 900 N N . LEU A 1 110 ? 19.582 9.162 37.967 1.00 50.81 110 LEU A N 1
ATOM 901 C CA . LEU A 1 110 ? 20.586 8.777 36.960 1.00 50.81 110 LEU A CA 1
ATOM 902 C C . LEU A 1 110 ? 20.550 7.278 36.595 1.00 50.81 110 LEU A C 1
ATOM 904 O O . LEU A 1 110 ? 20.924 6.889 35.481 1.00 50.81 110 LEU A O 1
ATOM 908 N N . GLN A 1 111 ? 20.098 6.415 37.510 1.00 58.06 111 GLN A N 1
ATOM 909 C CA . GLN A 1 111 ? 19.923 4.985 37.232 1.00 58.06 111 GLN A CA 1
ATOM 910 C C . GLN A 1 111 ? 18.782 4.725 36.239 1.00 58.06 111 GLN A C 1
ATOM 912 O O . GLN A 1 111 ? 18.934 3.915 35.316 1.00 58.06 111 GLN A O 1
ATOM 917 N N . THR A 1 112 ? 17.685 5.471 36.361 1.00 58.19 112 THR A N 1
ATOM 918 C CA . THR A 1 112 ? 16.509 5.366 35.492 1.00 58.19 112 THR A CA 1
ATOM 919 C C . THR A 1 112 ? 16.842 5.809 34.068 1.00 58.19 112 THR A C 1
ATOM 921 O O . THR A 1 112 ? 16.501 5.113 33.106 1.00 58.19 112 THR A O 1
ATOM 924 N N . MET A 1 113 ? 17.618 6.888 33.907 1.00 57.31 113 MET A N 1
ATOM 925 C CA . MET A 1 113 ? 18.121 7.324 32.594 1.00 57.31 113 MET A CA 1
ATOM 926 C C . MET A 1 113 ? 19.040 6.294 31.917 1.00 57.31 113 MET A C 1
ATOM 928 O O . MET A 1 113 ? 18.979 6.101 30.697 1.00 57.31 113 MET A O 1
ATOM 932 N N . LYS A 1 114 ? 19.881 5.590 32.684 1.00 68.94 114 LYS A N 1
ATOM 933 C CA . LYS A 1 114 ? 20.761 4.538 32.141 1.00 68.94 114 LYS A CA 1
ATOM 934 C C . LYS A 1 114 ? 19.967 3.317 31.669 1.00 68.94 114 LYS A C 1
ATOM 936 O O . LYS A 1 114 ? 20.289 2.740 30.625 1.00 68.94 114 LYS A O 1
ATOM 941 N N . LEU A 1 115 ? 18.919 2.930 32.398 1.00 62.53 115 LEU A N 1
ATOM 942 C CA . LEU A 1 115 ? 18.074 1.793 32.030 1.00 62.53 115 LEU A CA 1
ATOM 943 C C . LEU A 1 115 ? 17.214 2.093 30.793 1.00 62.53 115 LEU A C 1
ATOM 945 O O . LEU A 1 115 ? 17.131 1.255 29.890 1.00 62.53 115 LEU A O 1
ATOM 949 N N . THR A 1 116 ? 16.625 3.291 30.711 1.00 62.53 116 THR A N 1
ATOM 950 C CA . THR A 1 116 ? 15.827 3.716 29.546 1.00 62.53 116 THR A CA 1
ATOM 951 C C . THR A 1 116 ? 16.685 3.843 28.292 1.00 62.53 116 THR A C 1
ATOM 953 O O . THR A 1 116 ? 16.297 3.325 27.241 1.00 62.53 116 THR A O 1
ATOM 956 N N . SER A 1 117 ? 17.893 4.405 28.409 1.00 66.62 117 SER A N 1
ATOM 957 C CA . SER A 1 117 ? 18.857 4.470 27.303 1.00 66.62 117 SER A CA 1
ATOM 958 C C . SER A 1 117 ? 19.212 3.073 26.786 1.00 66.62 117 SER A C 1
ATOM 960 O O . SER A 1 117 ? 19.113 2.820 25.586 1.00 66.62 117 SER A O 1
ATOM 962 N N . ARG A 1 118 ? 19.495 2.112 27.680 1.00 69.31 118 ARG A N 1
ATOM 963 C CA . ARG A 1 118 ? 19.744 0.707 27.296 1.00 69.31 118 ARG A CA 1
ATOM 964 C C . ARG A 1 118 ? 18.544 0.053 26.611 1.00 69.31 118 ARG A C 1
ATOM 966 O O . ARG A 1 118 ? 18.724 -0.727 25.675 1.00 69.31 118 ARG A O 1
ATOM 973 N N . ARG A 1 119 ? 17.319 0.332 27.070 1.00 69.62 119 ARG A N 1
ATOM 974 C CA . ARG A 1 119 ? 16.095 -0.259 26.502 1.00 69.62 119 ARG A CA 1
ATOM 975 C C . ARG A 1 119 ? 15.819 0.276 25.095 1.00 69.62 119 ARG A C 1
ATOM 977 O O . ARG A 1 119 ? 15.461 -0.509 24.220 1.00 69.62 119 ARG A O 1
ATOM 984 N N . LEU A 1 120 ? 16.048 1.570 24.864 1.00 64.50 120 LEU A N 1
ATOM 985 C CA . LEU A 1 120 ? 15.956 2.188 23.537 1.00 64.50 120 LEU A CA 1
ATOM 986 C C . LEU A 1 120 ? 17.046 1.671 22.590 1.00 64.50 120 LEU A C 1
ATOM 988 O O . LEU A 1 120 ? 16.745 1.356 21.439 1.00 64.50 120 LEU A O 1
ATOM 992 N N . GLN A 1 121 ? 18.274 1.505 23.083 1.00 71.50 121 GLN A N 1
ATOM 993 C CA . GLN A 1 121 ? 19.400 1.006 22.291 1.00 71.50 121 GLN A CA 1
ATOM 994 C C . GLN A 1 121 ? 19.147 -0.420 21.786 1.00 71.50 121 GLN A C 1
ATOM 996 O O . GLN A 1 121 ? 19.184 -0.653 20.583 1.00 71.50 121 GLN A O 1
ATOM 1001 N N . LYS A 1 122 ? 18.674 -1.324 22.658 1.00 68.81 122 LYS A N 1
ATOM 1002 C CA . LYS A 1 122 ? 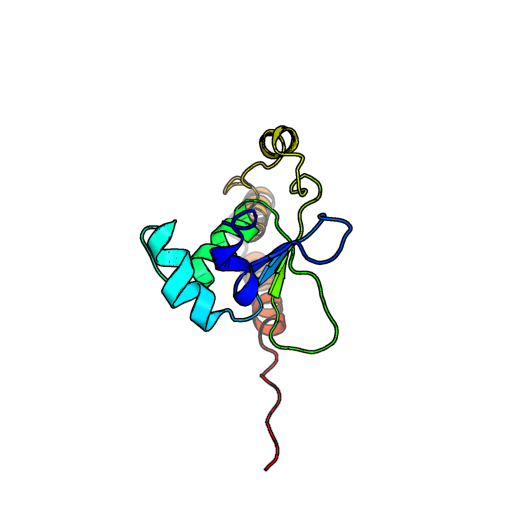18.274 -2.690 22.264 1.00 68.81 122 LY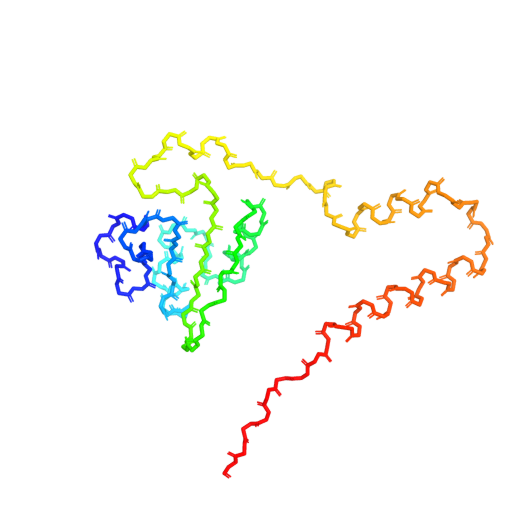S A CA 1
ATOM 1003 C C . LYS A 1 122 ? 17.197 -2.737 21.172 1.00 68.81 122 LYS A C 1
ATOM 1005 O O . LYS A 1 122 ? 17.138 -3.704 20.419 1.00 68.81 122 LYS A O 1
ATOM 1010 N N . ILE A 1 123 ? 16.309 -1.743 21.100 1.00 59.69 123 ILE A N 1
ATOM 1011 C CA . ILE A 1 123 ? 15.258 -1.682 20.068 1.00 59.69 123 ILE A CA 1
ATOM 1012 C C . ILE A 1 123 ? 15.826 -1.178 18.735 1.00 59.69 123 ILE A C 1
ATOM 1014 O O . ILE A 1 123 ? 15.403 -1.654 17.681 1.00 59.69 123 ILE A O 1
ATOM 1018 N N . LEU A 1 124 ? 16.771 -0.236 18.770 1.00 57.56 124 LEU A N 1
ATOM 1019 C CA . LEU A 1 124 ? 17.481 0.234 17.578 1.00 57.56 124 LEU A CA 1
ATOM 1020 C C . LEU A 1 124 ? 18.385 -0.862 17.004 1.00 57.56 124 LEU A C 1
ATOM 1022 O O . LEU A 1 124 ? 18.386 -1.068 15.792 1.00 57.56 124 LEU A O 1
ATOM 1026 N N . ASP A 1 125 ? 19.052 -1.625 17.867 1.00 68.31 125 ASP A N 1
ATOM 1027 C CA . ASP A 1 125 ? 19.919 -2.734 17.463 1.00 68.31 125 ASP A CA 1
ATOM 1028 C C . ASP A 1 125 ? 19.112 -3.875 16.826 1.00 68.31 125 ASP A C 1
ATOM 1030 O O . ASP A 1 125 ? 19.502 -4.411 15.795 1.00 68.31 125 ASP A O 1
ATOM 1034 N N . LYS A 1 126 ? 17.906 -4.165 17.341 1.00 59.38 126 LYS A N 1
ATOM 1035 C CA . LYS A 1 126 ? 16.966 -5.128 16.729 1.00 59.38 126 LYS A CA 1
ATOM 1036 C C . LYS A 1 126 ? 16.445 -4.723 15.345 1.00 59.38 126 LYS A C 1
ATOM 1038 O O . LYS A 1 126 ? 15.830 -5.544 14.674 1.00 59.38 126 LYS A O 1
ATOM 1043 N N . LYS A 1 127 ? 16.624 -3.468 14.921 1.00 57.69 127 LYS A N 1
ATOM 1044 C CA . LYS A 1 127 ? 16.280 -3.011 13.562 1.00 57.69 127 LYS A CA 1
ATOM 1045 C C . LYS A 1 127 ? 17.461 -3.078 12.591 1.00 57.69 127 LYS A C 1
ATOM 1047 O O . LYS A 1 127 ? 17.284 -2.724 11.427 1.00 57.69 127 LYS A O 1
ATOM 1052 N N . LYS A 1 128 ? 18.638 -3.507 13.053 1.00 48.66 128 LYS A N 1
ATOM 1053 C CA . LYS A 1 128 ? 19.876 -3.559 12.278 1.00 48.66 128 LYS A CA 1
ATOM 1054 C C . LYS A 1 128 ? 20.296 -5.012 12.027 1.00 48.66 128 LYS A C 1
ATOM 1056 O O . LYS A 1 128 ? 21.376 -5.412 12.435 1.00 48.66 128 LYS A O 1
ATOM 1061 N N . ASP A 1 129 ? 19.461 -5.780 11.328 1.00 47.34 129 ASP A N 1
ATOM 1062 C CA . ASP A 1 129 ? 19.950 -6.962 10.608 1.00 47.34 129 ASP A CA 1
ATOM 1063 C C . ASP A 1 129 ? 20.361 -6.536 9.184 1.00 47.34 129 ASP A C 1
ATOM 1065 O O . ASP A 1 129 ? 19.612 -5.795 8.532 1.00 47.34 129 ASP A O 1
ATOM 1069 N N . PRO A 1 130 ? 21.554 -6.930 8.698 1.00 47.62 130 PRO A N 1
ATOM 1070 C CA . PRO A 1 130 ? 22.058 -6.537 7.389 1.00 47.62 130 PRO A CA 1
ATOM 1071 C C . PRO A 1 130 ? 21.337 -7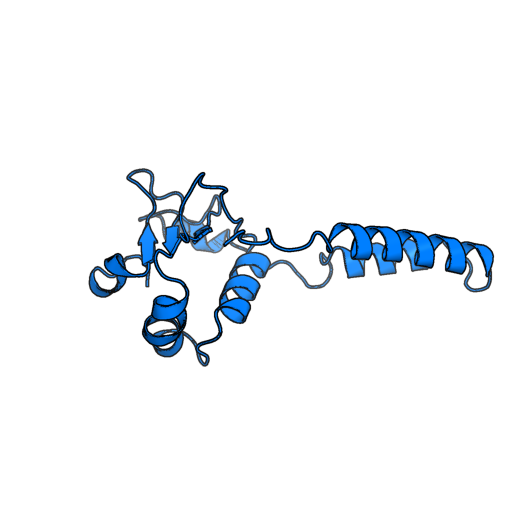.283 6.258 1.00 47.62 130 PRO A C 1
ATOM 1073 O O . PRO A 1 130 ? 20.896 -8.421 6.406 1.00 47.62 130 PRO A O 1
ATOM 1076 N N . ALA A 1 131 ? 21.239 -6.615 5.108 1.00 44.84 131 ALA A N 1
ATOM 1077 C CA . ALA A 1 131 ? 20.784 -7.193 3.849 1.00 44.84 131 ALA A CA 1
ATOM 1078 C C . ALA A 1 131 ? 21.546 -8.496 3.513 1.00 44.84 131 ALA A C 1
ATOM 1080 O O . ALA A 1 131 ? 22.740 -8.587 3.812 1.00 44.84 131 ALA A O 1
ATOM 1081 N N . PRO A 1 132 ? 20.902 -9.489 2.871 1.00 40.81 132 PRO A N 1
ATOM 1082 C CA . PRO A 1 132 ? 21.592 -10.694 2.431 1.00 40.81 132 PRO A CA 1
ATOM 1083 C C . PRO A 1 132 ? 22.668 -10.327 1.401 1.00 40.81 132 PRO A C 1
ATOM 1085 O O . PRO A 1 132 ? 22.374 -9.714 0.375 1.00 40.81 132 PRO A O 1
ATOM 1088 N N . GLN A 1 133 ? 23.917 -10.690 1.697 1.00 41.91 133 GLN A N 1
ATOM 1089 C CA . GLN A 1 133 ? 25.029 -10.613 0.753 1.00 41.91 133 GLN A CA 1
ATOM 1090 C C . GLN A 1 133 ? 24.736 -11.561 -0.417 1.00 41.91 133 GLN A C 1
ATOM 1092 O O . GLN A 1 133 ? 24.521 -12.755 -0.209 1.00 41.91 133 GLN A O 1
ATOM 1097 N N . GLN A 1 134 ? 24.698 -11.031 -1.640 1.00 37.59 134 GLN A N 1
ATOM 1098 C CA . GLN A 1 134 ? 24.733 -11.854 -2.845 1.00 37.59 134 GLN A CA 1
ATOM 1099 C C . GLN A 1 134 ? 26.158 -12.398 -3.002 1.00 37.59 134 GLN A C 1
ATOM 1101 O O . GLN A 1 134 ? 27.100 -11.616 -3.120 1.00 37.59 134 GLN A O 1
ATOM 1106 N N . LEU A 1 135 ? 26.306 -13.725 -2.956 1.00 45.84 135 LEU A N 1
ATOM 1107 C CA . LEU A 1 135 ? 27.511 -14.404 -3.427 1.00 45.84 135 LEU A CA 1
ATOM 1108 C C . LEU A 1 135 ? 27.520 -14.363 -4.961 1.00 45.84 135 LEU A C 1
ATOM 1110 O O . LEU A 1 135 ? 26.495 -14.639 -5.587 1.00 45.84 135 LEU A O 1
ATOM 1114 N N . LEU A 1 136 ? 28.676 -13.983 -5.504 1.00 46.00 136 LEU A N 1
ATOM 1115 C CA . LEU A 1 136 ? 29.064 -14.112 -6.910 1.00 46.00 136 LEU A CA 1
ATOM 1116 C C . LEU A 1 136 ? 29.117 -15.582 -7.340 1.00 46.00 136 LEU A C 1
ATOM 1118 O O . LEU A 1 136 ? 29.542 -16.413 -6.504 1.00 46.00 136 LEU A O 1
#

Sequence (136 aa):
IIDSPSSNEIVEWSGPEGDSFVIKNPLRFSEVVLPQYFKHSNFSSFIRQLNMYDFHKSRKKGGSDQVFKHPFFRQGQKYLLGQIKRKSNSQHPLKILKEQVIKESSPDDLQTMKLTSRRLQKILDKKKDPAPQQLL

Foldseek 3Di:
DAVDPVCVVAKYQDDPFQQKIKGQDLQCCLVPPCVVPHVHSDSVVVVVVCVQQPWDFDDDDDHPMTMTGDRQRGPPNVVSVVVRDGDDPCPDPVNVVVVVLVVPDDPDDPVSVVVVVVVVVVVVVVVDDDDDDDDD